Protein AF-A0A3M0XYC6-F1 (afdb_monomer)

Radius of gyration: 16.88 Å; Cα contacts (8 Å, |Δi|>4): 85; chains: 1; bounding box: 33×32×49 Å

Foldseek 3Di:
DDDPVVVVVVLDFAAVVLVVVVVVLVVQLVVLVVQCVVCPPHPSNVVSVVSNVVSLVCLVVLLVCLLVPSSHPDVVVSVVSNCVNCVSVVNRSVVVSVVVVVCVVPPPD

Secondary structure (DSSP, 8-state):
---HHHHHHHT---HHHHHHHHHHHHHHHHHHHHHHHHHTTSTTHHHHHHHHHHHHHTTHHHHHHHHTT-S-SSHHHHHHHHHHHHHHTT--HHHHHHHHHHHHHHS--

Sequence (109 aa):
MIEPGALKSLARRSNRHGLVQLAGHVATLSATGALIFFSIGSAWLVPALFAHGIVLVFLFAPLHETIHRTAFRSRWLNEVVAALCGFLLLLPPGWFRAFHFAHHRFTQD

Structure (mmCIF, N/CA/C/O backbone):
data_AF-A0A3M0XYC6-F1
#
_entry.id   AF-A0A3M0XYC6-F1
#
loop_
_atom_site.group_PDB
_atom_site.id
_atom_site.type_symbol
_atom_site.label_atom_id
_atom_site.label_alt_id
_atom_site.label_comp_id
_atom_site.label_asym_id
_atom_site.label_entity_id
_atom_site.label_seq_id
_atom_site.pdbx_PDB_ins_code
_atom_site.Cartn_x
_atom_site.Cartn_y
_atom_site.Cartn_z
_atom_site.occupancy
_atom_site.B_iso_or_equiv
_atom_site.auth_seq_id
_atom_site.auth_comp_id
_atom_site.auth_asym_id
_atom_site.auth_atom_id
_atom_site.pdbx_PDB_model_num
ATOM 1 N N . MET A 1 1 ? 8.696 18.042 23.514 1.00 71.75 1 MET A N 1
ATOM 2 C CA . MET A 1 1 ? 7.705 16.962 23.720 1.00 71.75 1 MET A CA 1
ATOM 3 C C . MET A 1 1 ? 6.387 17.445 23.125 1.00 71.75 1 MET A C 1
ATOM 5 O O . MET A 1 1 ? 6.014 18.571 23.423 1.00 71.75 1 MET A O 1
ATOM 9 N N . ILE A 1 2 ? 5.761 16.695 22.211 1.00 79.06 2 ILE A N 1
ATOM 10 C CA . ILE A 1 2 ? 4.496 17.117 21.575 1.00 79.06 2 ILE A CA 1
ATOM 11 C C . ILE A 1 2 ? 3.374 17.029 22.617 1.00 79.06 2 ILE A C 1
ATOM 13 O O . ILE A 1 2 ? 3.294 16.043 23.347 1.00 79.06 2 ILE A O 1
ATOM 17 N N . GLU A 1 3 ? 2.524 18.052 22.696 1.00 90.19 3 GLU A N 1
ATOM 18 C CA . GLU A 1 3 ? 1.395 18.088 23.629 1.00 90.19 3 GLU A CA 1
ATOM 19 C C . GLU A 1 3 ? 0.419 16.919 23.348 1.00 90.19 3 GLU A C 1
ATOM 21 O O . GLU A 1 3 ? 0.084 16.677 22.180 1.00 90.19 3 GLU A O 1
ATOM 26 N N . PRO A 1 4 ? -0.076 16.184 24.366 1.00 85.69 4 PRO A N 1
ATOM 27 C CA . PRO A 1 4 ? -0.961 15.035 24.149 1.00 85.69 4 PRO A CA 1
ATOM 28 C C . PRO A 1 4 ? -2.215 15.350 23.316 1.00 85.69 4 PRO A C 1
ATOM 30 O O . PRO A 1 4 ? -2.663 14.510 22.530 1.00 85.69 4 PRO A O 1
ATOM 33 N N . GLY A 1 5 ? -2.762 16.567 23.439 1.00 86.75 5 GLY A N 1
ATOM 34 C CA . GLY A 1 5 ? -3.891 17.033 22.631 1.00 86.75 5 GLY A CA 1
ATOM 35 C C . GLY A 1 5 ? -3.569 17.107 21.134 1.00 86.75 5 GLY A C 1
ATOM 36 O O . GLY A 1 5 ? -4.360 16.649 20.303 1.00 86.75 5 GLY A O 1
ATOM 37 N N . ALA A 1 6 ? -2.374 17.593 20.786 1.00 86.94 6 ALA A N 1
ATOM 38 C CA . ALA A 1 6 ? -1.902 17.671 19.407 1.00 86.94 6 ALA A CA 1
ATOM 39 C C . ALA A 1 6 ? -1.684 16.275 18.796 1.00 86.94 6 ALA A C 1
ATOM 41 O O . ALA A 1 6 ? -2.140 16.018 17.680 1.00 86.94 6 ALA A O 1
ATOM 42 N N . LEU A 1 7 ? -1.087 15.339 19.547 1.00 85.75 7 LEU A N 1
ATOM 43 C CA . LEU A 1 7 ? -0.924 13.944 19.106 1.00 85.75 7 LEU A CA 1
ATOM 44 C C . LEU A 1 7 ? -2.272 13.279 18.805 1.00 85.75 7 LEU A C 1
ATOM 46 O O . LEU A 1 7 ? -2.439 12.633 17.771 1.00 85.75 7 LEU A O 1
ATOM 50 N N . LYS A 1 8 ? -3.266 13.482 19.674 1.00 85.56 8 LYS A N 1
ATOM 51 C CA . LYS A 1 8 ? -4.609 12.917 19.499 1.00 85.56 8 LYS A CA 1
ATOM 52 C C . LYS A 1 8 ? -5.324 13.466 18.261 1.00 85.56 8 LYS A C 1
ATOM 54 O O . LYS A 1 8 ? -6.073 12.732 17.616 1.00 85.56 8 LYS A O 1
ATOM 59 N N . SER A 1 9 ? -5.093 14.736 17.924 1.00 87.25 9 SER A N 1
ATOM 60 C CA . SER A 1 9 ? -5.620 15.354 16.702 1.00 87.25 9 SER A CA 1
ATOM 61 C C . SER A 1 9 ? -5.008 14.727 15.444 1.00 87.25 9 SER A C 1
ATOM 63 O O . SER A 1 9 ? -5.739 14.329 14.535 1.00 87.25 9 SER A O 1
ATOM 65 N N . LEU A 1 10 ? -3.680 14.554 15.428 1.00 85.44 10 LEU A N 1
ATOM 66 C CA . LEU A 1 10 ? -2.947 13.948 14.311 1.00 85.44 10 LEU A CA 1
ATOM 67 C C . LEU A 1 10 ? -3.284 12.461 14.117 1.00 85.44 10 LEU A C 1
ATOM 69 O O . LEU A 1 10 ? -3.372 11.996 12.985 1.00 85.44 10 LEU A O 1
ATOM 73 N N . ALA A 1 11 ? -3.560 11.731 15.200 1.00 87.31 11 ALA A N 1
ATOM 74 C CA . ALA A 1 11 ? -3.949 10.319 15.161 1.00 87.31 11 ALA A CA 1
ATOM 75 C C . ALA A 1 11 ? -5.425 10.083 14.763 1.00 87.31 11 ALA A C 1
ATOM 77 O O . ALA A 1 11 ? -5.928 8.953 14.805 1.00 87.31 11 ALA A O 1
ATOM 78 N N . ARG A 1 12 ? -6.182 11.132 14.404 1.00 92.00 12 ARG A N 1
ATOM 79 C CA . ARG A 1 12 ? -7.604 10.992 14.071 1.00 92.00 12 ARG A CA 1
ATOM 80 C C . ARG A 1 12 ? -7.799 10.294 12.722 1.00 92.00 12 ARG A C 1
ATOM 82 O O . ARG A 1 12 ? -7.570 10.853 11.654 1.00 92.00 12 ARG A O 1
ATOM 89 N N . ARG A 1 13 ? -8.391 9.103 12.782 1.00 94.81 13 ARG A N 1
ATOM 90 C CA . ARG A 1 13 ? -8.747 8.272 11.619 1.00 94.81 13 ARG A CA 1
ATOM 91 C C . ARG A 1 13 ? -9.696 8.981 10.638 1.00 94.81 13 ARG A C 1
ATOM 93 O O . ARG A 1 13 ? -10.749 9.513 11.029 1.00 94.81 13 ARG A O 1
ATOM 100 N N . SER A 1 14 ? -9.370 8.915 9.346 1.00 96.31 14 SER A N 1
ATOM 101 C CA . SER A 1 14 ? -10.103 9.575 8.257 1.00 96.31 14 SER A CA 1
ATOM 102 C C . SER A 1 14 ? -10.148 8.702 7.004 1.00 96.31 14 SER A C 1
ATOM 104 O O . SER A 1 14 ? -9.116 8.430 6.399 1.00 96.31 14 SER A O 1
ATOM 106 N N . ASN A 1 15 ? -11.354 8.320 6.562 1.00 97.81 15 ASN A N 1
ATOM 107 C CA . ASN A 1 15 ? -11.515 7.563 5.313 1.00 97.81 15 ASN A CA 1
ATOM 108 C C . ASN A 1 15 ? -10.984 8.341 4.110 1.00 97.81 15 ASN A C 1
ATOM 110 O O . ASN A 1 15 ? -10.338 7.761 3.250 1.00 97.81 15 ASN A O 1
ATOM 114 N N . ARG A 1 16 ? -11.235 9.654 4.060 1.00 97.50 16 ARG A N 1
ATOM 115 C CA . ARG A 1 16 ? -10.807 10.500 2.943 1.00 97.50 16 ARG A CA 1
ATOM 116 C C . ARG A 1 16 ? -9.288 10.517 2.815 1.00 97.50 16 ARG A C 1
ATOM 118 O O . ARG A 1 16 ? -8.780 10.319 1.722 1.00 97.50 16 ARG A O 1
ATOM 125 N N . HIS A 1 17 ? -8.572 10.743 3.917 1.00 96.19 17 HIS A N 1
ATOM 126 C CA . HIS A 1 17 ? -7.107 10.779 3.877 1.00 96.19 17 HIS A CA 1
ATOM 127 C C . HIS A 1 17 ? -6.525 9.402 3.551 1.00 96.19 17 HIS A C 1
ATOM 129 O O . HIS A 1 17 ? -5.660 9.320 2.685 1.00 96.19 17 HIS A O 1
ATOM 135 N N . GLY A 1 18 ? -7.059 8.333 4.155 1.00 96.94 18 GLY A N 1
ATOM 136 C CA . GLY A 1 18 ? -6.648 6.966 3.830 1.00 96.94 18 GLY A CA 1
ATOM 137 C C . GLY A 1 18 ? -6.872 6.617 2.355 1.00 96.94 18 GLY A C 1
ATOM 138 O O . GLY A 1 18 ? -5.982 6.069 1.715 1.00 96.94 18 GLY A O 1
ATOM 139 N N . LEU A 1 19 ? -8.022 6.988 1.778 1.00 98.31 19 LEU A N 1
ATOM 140 C CA . LEU A 1 19 ? -8.332 6.724 0.367 1.00 98.31 19 LEU A CA 1
ATOM 141 C C . LEU A 1 19 ? -7.450 7.533 -0.585 1.00 98.31 19 LEU A C 1
ATOM 143 O O . LEU A 1 19 ? -7.025 6.993 -1.598 1.00 98.31 19 LEU A O 1
ATOM 147 N N . VAL A 1 20 ? -7.144 8.795 -0.267 1.00 98.31 20 VAL A N 1
ATOM 148 C CA . VAL A 1 20 ? -6.225 9.615 -1.076 1.00 98.31 20 VAL A CA 1
ATOM 149 C C . VAL A 1 20 ? -4.821 9.005 -1.090 1.00 98.31 20 VAL A C 1
ATOM 151 O O . VAL A 1 20 ? -4.231 8.874 -2.159 1.00 98.31 20 VAL A O 1
ATOM 154 N N . GLN A 1 21 ? -4.303 8.588 0.069 1.00 97.31 21 GLN A N 1
ATOM 155 C CA . GLN A 1 21 ? -2.988 7.942 0.155 1.00 97.31 21 GLN A CA 1
ATOM 156 C C . GLN A 1 21 ? -2.969 6.601 -0.586 1.00 97.31 21 GLN A C 1
ATOM 158 O O . GLN A 1 21 ? -2.063 6.352 -1.379 1.00 97.31 21 GLN A O 1
ATOM 163 N N . LEU A 1 22 ? -3.997 5.768 -0.388 1.00 98.31 22 LEU A N 1
ATOM 164 C CA . LEU A 1 22 ? -4.123 4.487 -1.080 1.00 98.31 22 LEU A CA 1
ATOM 165 C C . LEU A 1 22 ? -4.206 4.677 -2.600 1.00 98.31 22 LEU A C 1
ATOM 167 O O . LEU A 1 22 ? -3.504 3.992 -3.335 1.00 98.31 22 LEU A O 1
ATOM 171 N N . ALA A 1 23 ? -5.014 5.629 -3.073 1.00 98.56 23 ALA A N 1
ATOM 172 C CA . ALA A 1 23 ? -5.142 5.932 -4.495 1.00 98.56 23 ALA A CA 1
ATOM 173 C C . ALA A 1 23 ? -3.815 6.413 -5.098 1.00 98.56 23 ALA A C 1
ATOM 175 O O . ALA A 1 23 ? -3.434 5.943 -6.166 1.00 98.56 23 ALA A O 1
ATOM 176 N N . GLY A 1 24 ? -3.079 7.288 -4.405 1.00 98.56 24 GLY A N 1
ATOM 177 C CA . GLY A 1 24 ? -1.752 7.730 -4.846 1.00 98.56 24 GLY A CA 1
ATOM 178 C C . GLY A 1 24 ? -0.749 6.577 -4.938 1.00 98.56 24 GLY A C 1
ATOM 179 O O . GLY A 1 24 ? 0.018 6.485 -5.900 1.00 98.56 24 GLY A O 1
ATOM 180 N N . HIS A 1 25 ? -0.800 5.647 -3.985 1.00 98.31 25 HIS A N 1
ATOM 181 C CA . HIS A 1 25 ? 0.058 4.469 -3.994 1.00 98.31 25 HIS A CA 1
ATOM 182 C C . HIS A 1 25 ? -0.303 3.502 -5.135 1.00 98.31 25 HIS A C 1
ATOM 184 O O . HIS A 1 25 ? 0.574 3.097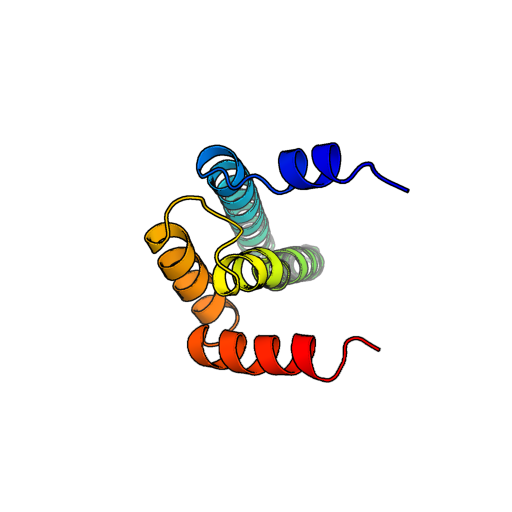 -5.892 1.00 98.31 25 HIS A O 1
ATOM 190 N N . VAL A 1 26 ? -1.595 3.215 -5.341 1.00 98.50 26 VAL A N 1
ATOM 191 C CA . VAL A 1 26 ? -2.087 2.387 -6.460 1.00 98.50 26 VAL A CA 1
ATOM 192 C C . VAL A 1 26 ? -1.762 3.018 -7.816 1.00 98.50 26 VAL A C 1
ATOM 194 O O . VAL A 1 26 ? -1.361 2.309 -8.740 1.00 98.50 26 VAL A O 1
ATOM 197 N N . ALA A 1 27 ? -1.876 4.343 -7.942 1.00 98.69 27 ALA A N 1
ATOM 198 C CA . ALA A 1 27 ? -1.495 5.064 -9.153 1.00 98.69 27 ALA A CA 1
ATOM 199 C C . ALA A 1 27 ? 0.006 4.918 -9.440 1.00 98.69 27 ALA A C 1
ATOM 201 O O . ALA A 1 27 ? 0.388 4.590 -10.560 1.00 98.69 27 ALA A O 1
ATOM 202 N N . THR A 1 28 ? 0.854 5.075 -8.419 1.00 98.50 28 THR A N 1
ATOM 203 C CA . THR A 1 28 ? 2.311 4.887 -8.544 1.00 98.50 28 THR A CA 1
ATOM 204 C C . THR A 1 28 ? 2.669 3.441 -8.903 1.00 98.50 28 THR A C 1
ATOM 206 O O . THR A 1 28 ? 3.524 3.201 -9.758 1.00 98.50 28 THR A O 1
ATOM 209 N N . LEU A 1 29 ? 1.986 2.465 -8.299 1.00 98.44 29 LEU A N 1
ATOM 210 C CA . LEU A 1 29 ? 2.177 1.044 -8.591 1.00 98.44 29 LEU A CA 1
ATOM 211 C C . LEU A 1 29 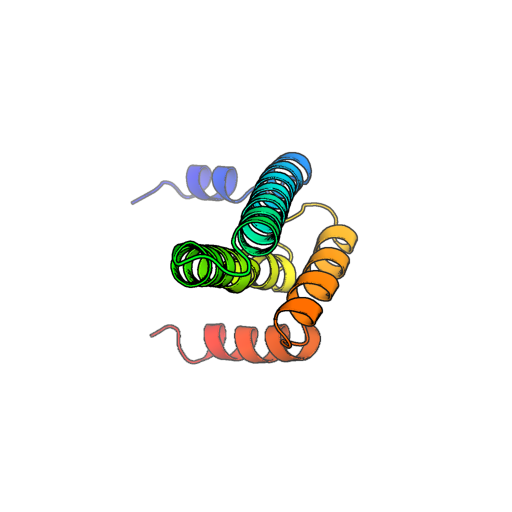? 1.800 0.726 -10.045 1.00 98.44 29 LEU A C 1
ATOM 213 O O . LEU A 1 29 ? 2.557 0.068 -10.754 1.00 98.44 29 LEU A O 1
ATOM 217 N N . SER A 1 30 ? 0.673 1.265 -10.514 1.00 98.62 30 SER A N 1
ATOM 218 C CA . SER A 1 30 ? 0.211 1.111 -11.898 1.00 98.62 30 SER A CA 1
ATOM 219 C C . SER A 1 30 ? 1.164 1.781 -12.891 1.00 98.62 30 SER A C 1
ATOM 221 O O . SER A 1 30 ? 1.508 1.189 -13.910 1.00 98.62 30 SER A O 1
ATOM 223 N N . ALA A 1 31 ? 1.642 2.990 -12.582 1.00 98.75 31 ALA A N 1
ATOM 224 C CA . ALA A 1 31 ? 2.566 3.735 -13.434 1.00 98.75 31 ALA A CA 1
ATOM 225 C C . ALA A 1 31 ? 3.923 3.028 -13.576 1.00 98.75 31 ALA A C 1
ATOM 227 O O . ALA A 1 31 ? 4.447 2.902 -14.680 1.00 98.75 31 ALA A O 1
ATOM 228 N N . THR A 1 32 ? 4.476 2.512 -12.476 1.00 98.6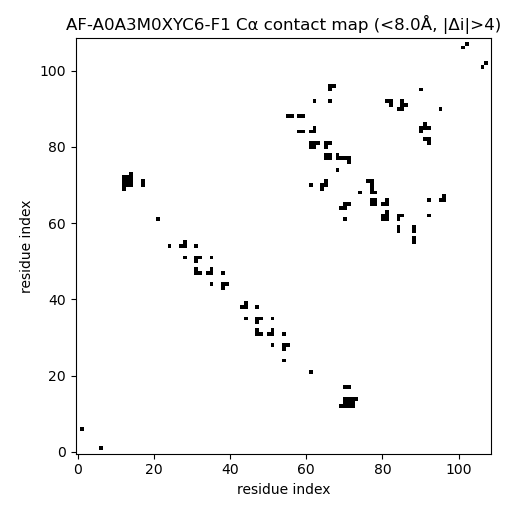2 32 THR A N 1
ATOM 229 C CA . THR A 1 32 ? 5.730 1.739 -12.513 1.00 98.62 32 THR A CA 1
ATOM 230 C C . THR A 1 32 ? 5.550 0.370 -13.176 1.00 98.62 32 THR A C 1
ATOM 232 O O . THR A 1 32 ? 6.441 -0.073 -13.895 1.00 98.62 32 THR A O 1
ATOM 235 N N . GLY A 1 33 ? 4.380 -0.264 -13.036 1.00 98.44 33 GLY A N 1
ATOM 236 C CA . GLY A 1 33 ? 4.027 -1.472 -13.789 1.00 98.44 33 GLY A CA 1
ATOM 237 C C . GLY A 1 33 ? 3.948 -1.224 -15.300 1.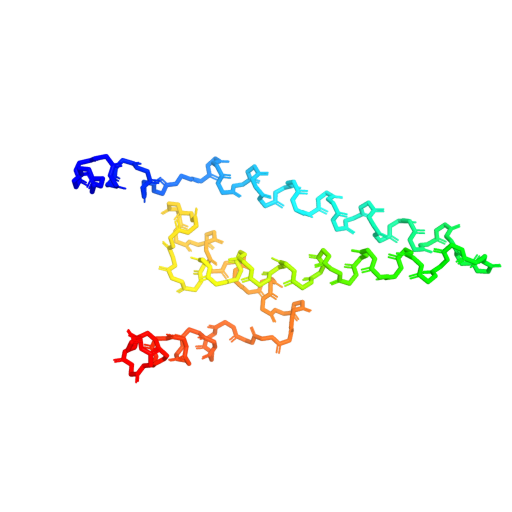00 98.44 33 GLY A C 1
ATOM 238 O O . GLY A 1 33 ? 4.492 -1.992 -16.091 1.00 98.44 33 GLY A O 1
ATOM 239 N N . ALA A 1 34 ? 3.348 -0.104 -15.713 1.00 98.62 34 ALA A N 1
ATOM 240 C CA . ALA A 1 34 ? 3.340 0.317 -17.112 1.00 98.62 34 ALA A CA 1
ATOM 241 C C . ALA A 1 34 ? 4.760 0.609 -17.626 1.00 98.62 34 ALA A C 1
ATOM 243 O O . ALA A 1 34 ? 5.099 0.224 -18.743 1.00 98.62 34 ALA A O 1
ATOM 244 N N . LEU A 1 35 ? 5.618 1.224 -16.802 1.00 98.44 35 LEU A N 1
ATOM 245 C CA . LEU A 1 35 ? 7.018 1.463 -17.155 1.00 98.44 35 LEU A CA 1
ATOM 246 C C . LEU A 1 35 ? 7.764 0.153 -17.446 1.00 98.44 35 LEU A C 1
ATOM 248 O O . LEU A 1 35 ? 8.514 0.098 -18.417 1.00 98.44 35 LEU A O 1
ATOM 252 N N . ILE A 1 36 ? 7.531 -0.906 -16.661 1.00 98.75 36 ILE A N 1
ATOM 253 C CA . ILE A 1 36 ? 8.084 -2.239 -16.950 1.00 98.75 36 ILE A CA 1
ATOM 254 C C . ILE A 1 36 ? 7.626 -2.711 -18.328 1.00 98.75 36 ILE A C 1
ATOM 256 O O . ILE A 1 36 ? 8.465 -3.084 -19.144 1.00 98.75 36 ILE A O 1
ATOM 260 N N . PHE A 1 37 ? 6.316 -2.662 -18.594 1.00 98.50 37 PHE A N 1
ATOM 261 C CA . PHE A 1 37 ? 5.737 -3.125 -19.855 1.00 98.50 37 PHE A CA 1
ATOM 262 C C . PHE A 1 37 ? 6.370 -2.436 -21.072 1.00 98.50 37 PHE A C 1
ATOM 264 O O . PHE A 1 37 ? 6.776 -3.107 -22.018 1.00 98.50 37 PHE A O 1
ATOM 271 N N . PHE A 1 38 ? 6.540 -1.112 -21.021 1.00 98.50 38 PHE A N 1
ATOM 272 C CA . PHE A 1 38 ? 7.169 -0.349 -22.106 1.00 98.50 38 PHE A CA 1
ATOM 273 C C . PHE A 1 38 ? 8.694 -0.493 -22.180 1.00 98.50 38 PHE A C 1
ATOM 275 O O . PHE A 1 38 ? 9.290 -0.098 -23.178 1.00 98.50 38 PHE A O 1
ATOM 282 N N . SER A 1 39 ? 9.333 -1.055 -21.153 1.00 98.38 39 SER A N 1
ATOM 283 C CA . SER A 1 39 ? 10.789 -1.218 -21.107 1.00 98.38 39 SER A CA 1
ATOM 284 C C . SER A 1 39 ? 11.266 -2.600 -21.565 1.00 98.38 39 SER A C 1
ATOM 286 O O . SER A 1 39 ? 12.479 -2.819 -21.642 1.00 98.38 39 SER A O 1
ATOM 288 N N . ILE A 1 40 ? 10.359 -3.534 -21.876 1.00 98.19 40 ILE A N 1
ATOM 289 C CA . ILE A 1 40 ? 10.697 -4.893 -22.331 1.00 98.19 40 ILE A CA 1
ATOM 290 C C . ILE A 1 40 ? 11.605 -4.829 -23.570 1.00 98.19 40 ILE A C 1
ATOM 292 O O . ILE A 1 40 ? 11.317 -4.128 -24.534 1.00 98.19 40 ILE A O 1
ATOM 296 N N . GLY A 1 41 ? 12.718 -5.569 -23.540 1.00 97.75 41 GLY A N 1
ATOM 297 C CA . GLY A 1 41 ? 13.708 -5.586 -24.625 1.00 97.75 41 GLY A CA 1
ATOM 298 C C . GLY A 1 41 ? 14.688 -4.406 -24.622 1.00 97.75 41 GLY A C 1
ATOM 299 O O . GLY A 1 41 ? 15.520 -4.311 -25.520 1.00 97.75 41 GLY A O 1
ATOM 300 N N . SER A 1 42 ? 14.631 -3.528 -23.617 1.00 97.94 42 SER A N 1
ATOM 301 C CA . SER A 1 42 ? 15.545 -2.391 -23.466 1.00 97.94 42 SER A CA 1
ATOM 302 C C . SER A 1 42 ? 16.335 -2.453 -22.155 1.00 97.94 42 SER A C 1
ATOM 304 O O . SER A 1 42 ? 15.928 -3.102 -21.189 1.00 97.94 42 SER A O 1
ATOM 306 N N . ALA A 1 43 ? 17.442 -1.706 -22.082 1.00 97.56 43 ALA A N 1
ATOM 307 C CA . ALA A 1 43 ? 18.219 -1.552 -20.848 1.00 97.56 43 ALA A CA 1
ATOM 308 C C . ALA A 1 43 ? 17.419 -0.890 -19.703 1.00 97.56 43 ALA A C 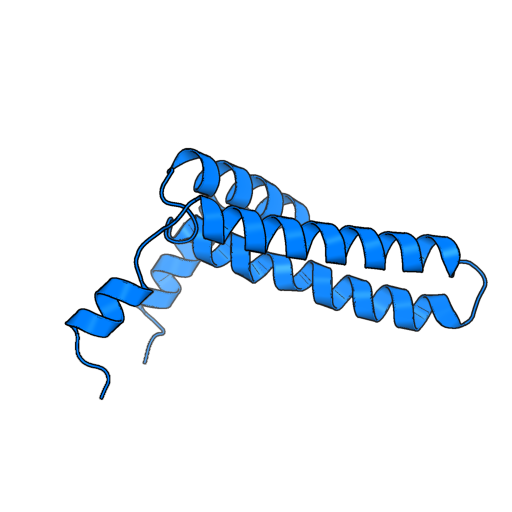1
ATOM 310 O O . ALA A 1 43 ? 17.777 -1.045 -18.536 1.00 97.56 43 ALA A O 1
ATOM 311 N N . TRP A 1 44 ? 16.311 -0.201 -20.014 1.00 97.88 44 TRP A N 1
ATOM 312 C CA . TRP A 1 44 ? 15.428 0.423 -19.023 1.00 97.88 44 TRP A CA 1
ATOM 313 C C . TRP A 1 44 ? 14.607 -0.580 -18.208 1.00 97.88 44 TRP A C 1
ATOM 315 O O . TRP A 1 44 ? 14.077 -0.211 -17.159 1.00 97.88 44 TRP A O 1
ATOM 325 N N . LEU A 1 45 ? 14.543 -1.852 -18.624 1.00 98.56 45 LEU A N 1
ATOM 326 C CA . LEU A 1 45 ? 13.780 -2.879 -17.913 1.00 98.56 45 LEU A CA 1
ATOM 327 C C . LEU A 1 45 ? 14.266 -3.060 -16.471 1.00 98.56 45 LEU A C 1
ATOM 329 O O . LEU A 1 45 ? 13.451 -3.154 -15.557 1.00 98.56 45 LEU A O 1
ATOM 333 N N . VAL A 1 46 ? 15.584 -3.073 -16.254 1.00 98.31 46 VAL A N 1
ATOM 334 C CA . VAL A 1 46 ? 16.165 -3.294 -14.921 1.00 98.31 46 VAL A CA 1
ATOM 335 C C . VAL A 1 46 ? 15.845 -2.131 -13.965 1.0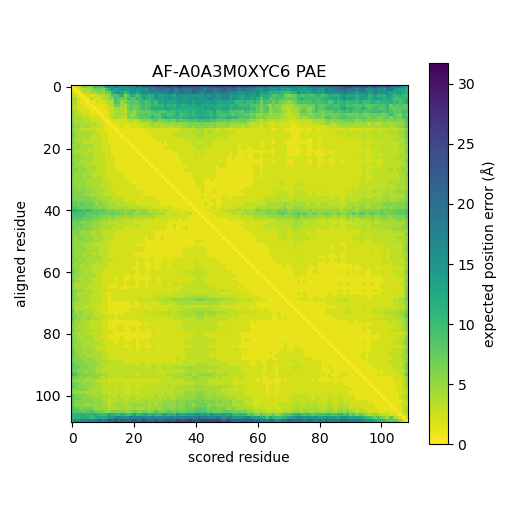0 98.31 46 VAL A C 1
ATOM 337 O O . VAL A 1 46 ? 15.289 -2.399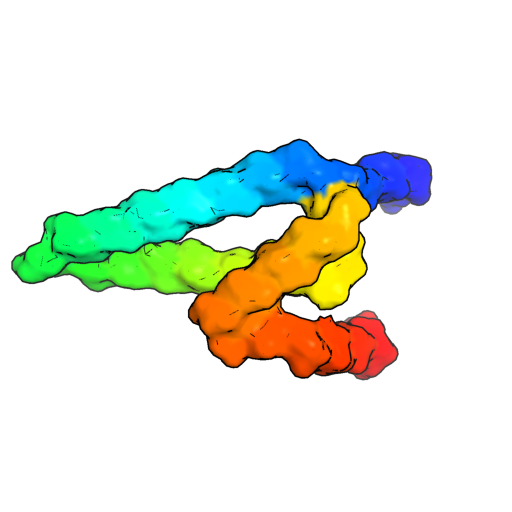 -12.897 1.00 98.31 46 VAL A O 1
ATOM 340 N N . PRO A 1 47 ? 16.086 -0.851 -14.319 1.00 98.25 47 PRO A N 1
ATOM 341 C CA . PRO A 1 47 ? 15.627 0.279 -13.508 1.00 98.25 47 PRO A CA 1
ATOM 342 C C . PRO A 1 47 ? 14.113 0.294 -13.258 1.00 98.25 47 PRO A C 1
ATOM 344 O O . PRO A 1 47 ? 13.686 0.594 -12.144 1.00 98.25 47 PRO A O 1
ATOM 347 N N . ALA A 1 48 ? 13.296 -0.054 -14.261 1.00 98.50 48 ALA A N 1
ATOM 348 C CA . ALA A 1 48 ? 11.840 -0.096 -14.124 1.00 98.50 48 ALA A CA 1
ATOM 349 C C . ALA A 1 48 ? 11.385 -1.160 -13.112 1.00 98.50 48 ALA A C 1
ATOM 351 O O . ALA A 1 48 ? 10.564 -0.872 -12.240 1.00 98.50 48 ALA A O 1
ATOM 352 N N . LEU A 1 49 ? 11.961 -2.366 -13.183 1.00 98.62 49 LEU A N 1
ATOM 353 C CA . LEU A 1 49 ? 11.723 -3.441 -12.218 1.00 98.62 49 LEU A CA 1
ATOM 354 C C . LEU A 1 49 ? 12.151 -3.035 -10.806 1.00 98.62 49 LEU A C 1
ATOM 356 O O . LEU A 1 49 ? 11.410 -3.275 -9.855 1.00 98.62 49 LEU A O 1
ATOM 360 N N . PHE A 1 50 ? 13.310 -2.387 -10.664 1.00 98.62 50 PHE A N 1
ATOM 361 C CA . PHE A 1 50 ? 13.795 -1.908 -9.370 1.00 98.62 50 PHE A CA 1
ATOM 362 C C . PHE A 1 50 ? 12.845 -0.871 -8.754 1.00 98.62 50 PHE A C 1
ATOM 364 O O . PHE A 1 50 ? 12.432 -1.014 -7.602 1.00 98.62 50 PHE A O 1
ATOM 371 N N . ALA A 1 51 ? 12.432 0.132 -9.536 1.00 98.56 51 ALA A N 1
ATOM 372 C CA . ALA A 1 51 ? 11.476 1.142 -9.091 1.00 98.56 51 ALA A CA 1
ATOM 373 C C . ALA A 1 51 ? 10.125 0.520 -8.704 1.00 98.56 51 ALA A C 1
ATOM 375 O O . ALA A 1 51 ? 9.574 0.841 -7.651 1.00 98.56 51 ALA A O 1
ATOM 376 N N . HIS A 1 52 ? 9.606 -0.402 -9.517 1.00 98.69 52 HIS A N 1
ATOM 377 C CA . HIS A 1 52 ? 8.353 -1.090 -9.221 1.00 98.69 52 HIS A CA 1
ATOM 378 C C . HIS A 1 52 ? 8.450 -1.960 -7.964 1.00 98.69 52 HIS A C 1
ATOM 380 O O . HIS A 1 52 ? 7.539 -1.937 -7.142 1.00 98.69 52 HIS A O 1
ATOM 386 N N . GLY A 1 53 ? 9.561 -2.679 -7.775 1.00 98.50 53 GLY A N 1
ATOM 387 C CA . GLY A 1 53 ? 9.806 -3.499 -6.589 1.00 98.50 53 GLY A CA 1
ATOM 388 C C . GLY A 1 53 ? 9.801 -2.680 -5.297 1.00 98.50 53 GLY A C 1
ATOM 389 O O . GLY A 1 53 ? 9.194 -3.103 -4.314 1.00 98.50 53 GLY A O 1
ATOM 390 N N . ILE A 1 54 ? 10.391 -1.476 -5.317 1.00 98.44 54 ILE A N 1
ATOM 391 C CA . ILE A 1 54 ? 10.301 -0.528 -4.197 1.00 98.44 54 ILE A CA 1
ATOM 392 C C . ILE A 1 54 ? 8.833 -0.202 -3.916 1.00 98.44 54 ILE A C 1
ATOM 394 O O . ILE A 1 54 ? 8.362 -0.417 -2.802 1.00 98.44 54 ILE A O 1
ATOM 398 N N . VAL A 1 55 ? 8.090 0.274 -4.919 1.00 98.56 55 VAL A N 1
ATOM 399 C CA . VAL A 1 55 ? 6.683 0.666 -4.738 1.00 98.56 55 VAL A CA 1
ATOM 400 C C . VAL A 1 55 ? 5.844 -0.506 -4.224 1.00 98.56 55 VAL A C 1
ATOM 402 O O . VAL A 1 55 ? 5.056 -0.322 -3.302 1.00 98.56 55 VAL A O 1
ATOM 405 N N . LEU A 1 56 ? 6.061 -1.712 -4.753 1.00 98.44 56 LEU A N 1
ATOM 406 C CA . LEU A 1 56 ? 5.370 -2.930 -4.342 1.00 98.44 56 LEU A CA 1
ATOM 407 C C . LEU A 1 56 ? 5.622 -3.265 -2.865 1.00 98.44 56 LEU A C 1
ATOM 409 O O . LEU A 1 56 ? 4.669 -3.517 -2.134 1.00 98.44 56 LEU A O 1
ATOM 413 N N . VAL A 1 57 ? 6.875 -3.222 -2.396 1.00 98.06 57 VAL A N 1
ATOM 414 C CA . VAL A 1 57 ? 7.212 -3.479 -0.981 1.00 98.06 57 VAL A CA 1
ATOM 415 C C . VAL A 1 57 ? 6.546 -2.466 -0.048 1.00 98.06 57 VAL A C 1
ATOM 417 O O . VAL A 1 57 ? 6.118 -2.824 1.051 1.00 98.06 57 VAL A O 1
ATOM 420 N N . PHE A 1 58 ? 6.377 -1.216 -0.483 1.00 98.31 58 PHE A N 1
ATOM 421 C CA . PHE A 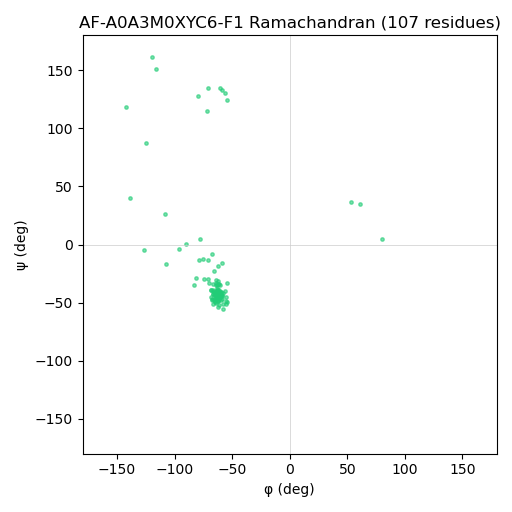1 58 ? 5.700 -0.191 0.312 1.00 98.31 58 PHE A CA 1
ATOM 422 C C . PHE A 1 58 ? 4.196 -0.443 0.522 1.00 98.31 58 PHE A C 1
ATOM 424 O O . PHE A 1 58 ? 3.621 0.195 1.406 1.00 98.31 58 PHE A O 1
ATOM 431 N N . LEU A 1 59 ? 3.574 -1.432 -0.143 1.00 98.44 59 LEU A N 1
ATOM 432 C CA . LEU A 1 59 ? 2.253 -1.954 0.251 1.00 98.44 59 LEU A CA 1
ATOM 433 C C . LEU A 1 59 ? 2.241 -2.505 1.687 1.00 98.44 59 LEU A C 1
ATOM 435 O O . LEU A 1 59 ? 1.173 -2.672 2.281 1.00 98.44 59 LEU A O 1
ATOM 439 N N . PHE A 1 60 ? 3.411 -2.760 2.278 1.00 98.44 60 PHE A N 1
ATOM 440 C CA . PHE A 1 60 ? 3.517 -3.133 3.681 1.00 98.44 60 PHE A CA 1
ATOM 441 C C . PHE A 1 60 ? 2.969 -2.038 4.603 1.00 98.44 60 PHE A C 1
ATOM 443 O O . PHE A 1 60 ? 2.336 -2.357 5.603 1.00 98.44 60 PHE A O 1
ATOM 450 N N . ALA A 1 61 ? 3.132 -0.756 4.257 1.00 97.69 61 ALA A N 1
ATOM 451 C CA . ALA A 1 61 ? 2.630 0.354 5.065 1.00 97.69 61 ALA A CA 1
ATOM 452 C C . ALA A 1 61 ? 1.090 0.349 5.206 1.00 97.69 61 ALA A C 1
ATOM 454 O O . ALA A 1 61 ? 0.605 0.324 6.342 1.00 97.69 61 ALA A O 1
ATOM 455 N N . PRO A 1 62 ? 0.285 0.312 4.119 1.00 98.00 62 PRO A N 1
ATOM 456 C CA . PRO A 1 62 ? -1.159 0.176 4.257 1.00 98.00 62 PRO A CA 1
ATOM 457 C C . PRO A 1 62 ? -1.561 -1.158 4.895 1.00 98.00 62 PRO A C 1
ATOM 459 O O . PRO A 1 62 ? -2.522 -1.168 5.661 1.00 98.00 62 PRO A O 1
ATOM 462 N N . LEU A 1 63 ? -0.843 -2.266 4.670 1.00 98.62 63 LEU A N 1
ATOM 463 C CA . LEU A 1 63 ? -1.118 -3.526 5.374 1.00 98.62 63 LEU A CA 1
ATOM 464 C C . LEU A 1 63 ? -0.937 -3.385 6.895 1.00 98.62 63 LEU A C 1
ATOM 466 O O . LEU A 1 63 ? -1.854 -3.699 7.651 1.00 98.62 63 LEU A O 1
ATOM 470 N N . HIS A 1 64 ? 0.211 -2.875 7.338 1.00 98.00 64 HIS A N 1
ATOM 471 C CA . HIS A 1 64 ? 0.549 -2.630 8.740 1.00 98.00 64 HIS A CA 1
ATOM 472 C C . HIS A 1 64 ? -0.497 -1.750 9.430 1.00 98.00 64 HIS A C 1
ATOM 474 O O . HIS A 1 64 ? -1.051 -2.102 10.468 1.00 98.00 64 HIS A O 1
ATOM 480 N N . GLU A 1 65 ? -0.851 -0.628 8.814 1.00 97.56 65 GLU A N 1
ATOM 481 C CA . GLU A 1 65 ? -1.791 0.310 9.421 1.00 97.56 65 GLU A CA 1
ATOM 482 C C . GLU A 1 65 ? -3.237 -0.231 9.446 1.00 97.56 65 GLU A C 1
ATOM 484 O O . GLU A 1 65 ? -4.036 0.064 10.342 1.00 97.56 65 GLU A O 1
ATOM 489 N N . THR A 1 66 ? -3.603 -1.072 8.476 1.00 98.50 66 THR A N 1
ATOM 490 C CA . THR A 1 66 ? -4.944 -1.669 8.411 1.00 98.50 66 THR A CA 1
ATOM 491 C C . THR A 1 66 ? -5.111 -2.887 9.315 1.00 98.50 66 THR A C 1
ATOM 493 O O . THR A 1 66 ? -6.211 -3.083 9.846 1.00 98.50 66 THR A O 1
ATOM 496 N N . ILE A 1 67 ? -4.053 -3.661 9.601 1.00 98.12 67 ILE A N 1
ATOM 497 C CA . ILE A 1 67 ? -4.129 -4.713 10.631 1.00 98.12 67 ILE A CA 1
ATOM 498 C C . ILE A 1 67 ? -4.368 -4.126 12.028 1.00 98.12 67 ILE A C 1
ATOM 500 O O . ILE A 1 67 ? -5.096 -4.751 12.806 1.00 98.12 67 ILE A O 1
ATOM 504 N N . HIS A 1 68 ? -3.870 -2.909 12.285 1.00 96.81 68 HIS A N 1
ATOM 505 C CA . HIS A 1 68 ? -4.135 -2.101 13.487 1.00 96.81 68 HIS A CA 1
ATOM 506 C C . HIS A 1 68 ? -5.485 -1.380 13.477 1.00 96.81 68 HIS A C 1
ATOM 508 O O . HIS A 1 68 ? -5.964 -0.927 14.516 1.00 96.81 68 HIS A O 1
ATOM 514 N N . ARG A 1 69 ? -6.152 -1.313 12.318 1.00 96.38 69 ARG A N 1
ATOM 515 C CA . ARG A 1 69 ? -7.432 -0.608 12.108 1.00 96.38 69 ARG A CA 1
ATOM 516 C C . ARG A 1 69 ? -7.357 0.898 12.388 1.00 96.38 69 ARG A C 1
ATOM 518 O O . ARG A 1 69 ? -8.328 1.510 12.862 1.00 96.38 69 ARG A O 1
ATOM 525 N N . THR A 1 70 ? -6.214 1.491 12.076 1.00 96.00 70 THR A N 1
ATOM 526 C CA . THR A 1 70 ? -5.919 2.914 12.274 1.00 96.00 70 THR A CA 1
ATOM 527 C C . THR A 1 70 ? -5.879 3.698 10.958 1.00 96.00 70 THR A C 1
ATOM 529 O O . THR A 1 70 ? -6.116 4.904 10.975 1.00 96.00 70 THR A O 1
ATOM 532 N N . ALA A 1 71 ? -5.759 3.027 9.806 1.00 96.94 71 ALA A N 1
ATOM 533 C CA . ALA A 1 71 ? -5.719 3.692 8.498 1.00 96.94 71 ALA A CA 1
ATOM 534 C C . ALA A 1 71 ? -7.055 4.362 8.131 1.00 96.94 71 ALA A C 1
ATOM 536 O O . ALA A 1 71 ? -7.107 5.521 7.713 1.00 96.94 71 ALA A O 1
ATOM 537 N N . PHE A 1 72 ? -8.166 3.638 8.309 1.00 98.31 72 PHE A N 1
ATOM 538 C CA . PHE A 1 72 ? -9.509 4.116 7.967 1.00 98.31 72 PHE A CA 1
ATOM 539 C C . PHE A 1 72 ? -10.397 4.234 9.203 1.00 98.31 72 PHE A C 1
ATOM 541 O O . PHE A 1 72 ? -10.285 3.467 10.161 1.00 98.31 72 PHE A O 1
ATOM 548 N N . ARG A 1 73 ? -11.357 5.165 9.156 1.00 97.81 73 ARG A N 1
ATOM 549 C CA . ARG A 1 73 ? -12.434 5.246 10.152 1.00 97.81 73 ARG A CA 1
ATOM 550 C C . ARG A 1 73 ? -13.380 4.048 10.033 1.00 97.81 73 ARG A C 1
ATOM 552 O O . ARG A 1 73 ? -13.839 3.535 11.050 1.00 97.81 73 ARG A O 1
ATOM 559 N N . SER A 1 74 ? -13.682 3.611 8.811 1.00 98.19 74 SER A N 1
ATOM 560 C CA . SER A 1 74 ? -14.547 2.456 8.565 1.00 98.19 74 SER A CA 1
ATOM 561 C C . SER A 1 74 ? -13.783 1.150 8.749 1.00 98.19 74 SER A C 1
ATOM 563 O O . SER A 1 74 ? -12.747 0.923 8.126 1.00 98.19 74 SER A O 1
ATOM 565 N N . ARG A 1 75 ? -14.323 0.249 9.572 1.00 97.12 75 ARG A N 1
ATOM 566 C CA . ARG A 1 75 ? -13.685 -1.043 9.852 1.00 97.12 75 ARG A CA 1
ATOM 567 C C . ARG A 1 75 ? -13.563 -1.923 8.606 1.00 97.12 75 ARG A C 1
ATOM 569 O O . ARG A 1 75 ? -12.503 -2.492 8.392 1.00 97.12 75 ARG A O 1
ATOM 576 N N . TRP A 1 76 ? -14.601 -1.988 7.774 1.00 98.31 76 TRP A N 1
ATOM 577 C CA . TRP A 1 76 ? -14.593 -2.822 6.568 1.00 98.31 76 TRP A CA 1
ATOM 578 C C . TRP A 1 76 ? -13.530 -2.383 5.549 1.00 98.31 76 TRP A C 1
ATOM 580 O O . TRP A 1 76 ? -12.907 -3.240 4.936 1.00 98.31 76 TRP A O 1
ATOM 590 N N . LEU A 1 77 ? -13.257 -1.073 5.427 1.00 98.44 77 LEU A N 1
ATOM 591 C CA . LEU A 1 77 ? -12.177 -0.569 4.569 1.00 98.44 77 LEU A CA 1
ATOM 592 C C . LEU A 1 77 ? -10.817 -1.098 5.028 1.00 98.44 77 LEU A C 1
ATOM 594 O O . LEU A 1 77 ? -10.028 -1.532 4.199 1.00 98.44 77 LEU A O 1
ATOM 598 N N . ASN A 1 78 ? -10.565 -1.117 6.342 1.00 98.62 78 ASN A N 1
ATOM 599 C CA . ASN A 1 78 ? -9.333 -1.700 6.870 1.00 98.62 78 ASN A CA 1
ATOM 600 C C . ASN A 1 78 ? -9.237 -3.194 6.529 1.00 98.62 78 ASN A C 1
ATOM 602 O O . ASN A 1 78 ? -8.200 -3.630 6.054 1.00 98.62 78 ASN A O 1
ATOM 606 N N . GLU A 1 79 ? -10.302 -3.978 6.723 1.00 98.56 79 GLU A N 1
ATOM 607 C CA . GLU A 1 79 ? -10.243 -5.423 6.446 1.00 98.56 79 GLU A CA 1
ATOM 608 C C . GLU A 1 79 ? -10.059 -5.725 4.945 1.00 98.56 79 GLU A C 1
ATOM 610 O O . GLU A 1 79 ? -9.259 -6.591 4.599 1.00 98.56 79 GLU A O 1
ATOM 615 N N . VAL A 1 80 ? -10.730 -4.990 4.047 1.00 98.62 80 VAL A N 1
ATOM 616 C CA . VAL A 1 80 ? -10.576 -5.164 2.589 1.00 98.62 80 VAL A CA 1
ATOM 617 C C . VAL A 1 80 ? -9.169 -4.781 2.133 1.00 98.62 80 VAL A C 1
ATOM 619 O O . VAL A 1 80 ? -8.529 -5.542 1.411 1.00 98.62 80 VAL A O 1
ATOM 622 N N . VAL A 1 81 ? -8.660 -3.624 2.565 1.00 98.62 81 VAL A N 1
ATOM 623 C CA . VAL A 1 81 ? -7.318 -3.166 2.175 1.00 98.62 81 VAL A CA 1
ATOM 624 C C . VAL A 1 81 ? -6.240 -4.080 2.755 1.00 98.62 81 VAL A C 1
ATOM 626 O O . VAL A 1 81 ? -5.297 -4.415 2.040 1.00 98.62 81 VAL A O 1
ATOM 629 N N . ALA A 1 82 ? -6.407 -4.555 3.994 1.00 98.62 82 ALA A N 1
ATOM 630 C CA . ALA A 1 82 ? -5.524 -5.558 4.576 1.00 98.62 82 ALA A CA 1
ATOM 631 C C . ALA A 1 82 ? -5.528 -6.845 3.740 1.00 98.62 82 ALA A C 1
ATOM 633 O O . ALA A 1 82 ? -4.461 -7.345 3.405 1.00 98.62 82 ALA A O 1
ATOM 634 N N . ALA A 1 83 ? -6.701 -7.363 3.356 1.00 98.62 83 ALA A N 1
ATOM 635 C CA . ALA A 1 83 ? -6.812 -8.568 2.531 1.00 98.62 83 ALA A CA 1
ATOM 636 C C . ALA A 1 83 ? -6.093 -8.424 1.181 1.00 98.62 83 ALA A C 1
ATOM 638 O O . ALA A 1 83 ? -5.317 -9.301 0.811 1.00 98.62 83 ALA A O 1
ATOM 639 N N . LEU A 1 84 ? -6.298 -7.303 0.482 1.00 98.50 84 LEU A N 1
ATOM 640 C CA . LEU A 1 84 ? -5.656 -7.040 -0.807 1.00 98.50 84 LEU A CA 1
ATOM 641 C C . LEU A 1 84 ? -4.134 -6.900 -0.678 1.00 98.50 84 LEU A C 1
ATOM 643 O O . LEU A 1 84 ? -3.398 -7.566 -1.403 1.00 98.50 84 LEU A O 1
ATOM 647 N N . CYS A 1 85 ? -3.648 -6.081 0.261 1.00 98.50 85 CYS A N 1
ATOM 648 C CA . CYS A 1 85 ? -2.207 -5.892 0.452 1.00 98.50 85 CYS A CA 1
ATOM 649 C C . CYS A 1 85 ? -1.540 -7.180 0.949 1.00 98.50 85 CYS A C 1
ATOM 651 O O . CYS A 1 85 ? -0.469 -7.542 0.476 1.00 98.50 85 CYS A O 1
ATOM 653 N N . GLY A 1 86 ? -2.192 -7.900 1.864 1.00 98.19 86 GLY A N 1
ATOM 654 C CA . GLY A 1 86 ? -1.710 -9.180 2.368 1.00 98.19 86 GLY A CA 1
ATOM 655 C C . GLY A 1 86 ? -1.636 -10.247 1.282 1.00 98.19 86 GLY A C 1
ATOM 656 O O . GLY A 1 86 ? -0.678 -11.008 1.251 1.00 98.19 86 GLY A O 1
ATOM 657 N N . PHE A 1 87 ? -2.586 -10.279 0.345 1.00 98.25 87 PHE A N 1
ATOM 658 C CA . PHE A 1 87 ? -2.495 -11.162 -0.817 1.00 98.25 87 PHE A CA 1
ATOM 659 C C . PHE A 1 87 ? -1.307 -10.796 -1.718 1.00 98.25 87 PHE A C 1
ATOM 661 O O . PHE A 1 87 ? -0.490 -11.660 -2.022 1.00 98.25 87 PHE A O 1
ATOM 668 N N . LEU A 1 88 ? -1.172 -9.519 -2.095 1.00 97.62 88 LEU A N 1
ATOM 669 C CA . LEU A 1 88 ? -0.098 -9.054 -2.986 1.00 97.62 88 LEU A CA 1
ATOM 670 C C . LEU A 1 88 ? 1.305 -9.257 -2.397 1.00 97.62 88 LEU A C 1
ATOM 672 O O . LEU A 1 88 ? 2.245 -9.533 -3.135 1.00 97.62 88 LEU A O 1
ATOM 676 N N . LEU A 1 89 ? 1.442 -9.137 -1.076 1.00 97.88 89 LEU A N 1
ATOM 677 C CA . LEU A 1 89 ? 2.705 -9.327 -0.357 1.00 97.88 89 LEU A CA 1
ATOM 678 C C . LEU A 1 89 ? 2.936 -10.766 0.110 1.00 97.88 89 LEU A C 1
ATOM 680 O O . LEU A 1 89 ? 3.939 -11.025 0.771 1.00 97.88 89 LEU A O 1
ATOM 684 N N . LEU A 1 90 ? 2.008 -11.687 -0.175 1.00 97.81 90 LEU A N 1
ATOM 685 C CA . LEU A 1 90 ? 2.023 -13.055 0.357 1.00 97.81 90 LEU A CA 1
ATOM 686 C C . LEU A 1 90 ? 2.131 -13.088 1.896 1.00 97.81 90 LEU A C 1
ATOM 688 O O . LEU A 1 90 ? 2.772 -13.959 2.482 1.00 97.81 90 LEU A O 1
ATOM 692 N N . LEU A 1 91 ? 1.474 -12.131 2.553 1.00 97.62 91 LEU A N 1
ATOM 693 C CA . LEU A 1 91 ? 1.490 -11.914 3.993 1.00 97.62 91 LEU A CA 1
ATOM 694 C C . LEU A 1 91 ? 0.053 -11.912 4.549 1.00 97.62 91 LEU A C 1
ATOM 696 O O . LEU A 1 91 ? -0.575 -10.853 4.653 1.00 97.62 91 LEU A O 1
ATOM 700 N N . PRO A 1 92 ? -0.510 -13.085 4.906 1.00 97.75 92 PRO A N 1
ATOM 701 C CA . PRO A 1 92 ? -1.896 -13.201 5.349 1.00 97.75 92 PRO A CA 1
ATOM 702 C C . PRO A 1 92 ? -2.209 -12.266 6.533 1.00 97.75 92 PRO A C 1
ATOM 704 O O . PRO A 1 92 ? -1.573 -12.386 7.586 1.00 97.75 92 PRO A O 1
ATOM 707 N N . PRO A 1 93 ? -3.219 -11.377 6.439 1.00 97.50 93 PRO A N 1
ATOM 708 C CA . PRO A 1 93 ? -3.446 -10.344 7.455 1.00 97.50 93 PRO A CA 1
ATOM 709 C C . PRO A 1 93 ? -3.775 -10.883 8.844 1.00 97.50 93 PRO A C 1
ATOM 711 O O . PRO A 1 93 ? -3.443 -10.252 9.841 1.00 97.50 93 PRO A O 1
ATOM 714 N N . GLY A 1 94 ? -4.438 -12.041 8.925 1.00 97.56 94 GLY A N 1
ATOM 715 C CA . GLY A 1 94 ? -4.756 -12.685 10.200 1.00 97.56 94 GLY A CA 1
ATOM 716 C C . GLY A 1 94 ? -3.498 -13.126 10.947 1.00 97.56 94 GLY A C 1
ATOM 717 O O . GLY A 1 94 ? -3.331 -12.783 12.117 1.00 97.56 94 GLY A O 1
ATOM 718 N N . TRP A 1 95 ? -2.593 -13.817 10.245 1.00 98.12 95 TRP A N 1
ATOM 719 C CA . TRP A 1 95 ? -1.294 -14.209 10.789 1.00 98.12 95 TRP A CA 1
ATOM 720 C C . TRP A 1 95 ? -0.460 -12.977 11.137 1.00 98.12 95 TRP A C 1
ATOM 722 O O . TRP A 1 95 ? 0.027 -12.863 12.260 1.00 98.12 95 TRP A O 1
ATOM 732 N N . PHE A 1 96 ? -0.371 -12.013 10.216 1.00 97.94 96 PHE A N 1
ATOM 733 C CA . PHE A 1 96 ? 0.447 -10.823 10.414 1.00 97.94 96 PHE A CA 1
ATOM 734 C C . PHE A 1 96 ? -0.046 -9.974 11.587 1.00 97.94 96 PHE A C 1
ATOM 736 O O . PHE A 1 96 ? 0.761 -9.520 12.387 1.00 97.94 96 PHE A O 1
ATOM 743 N N . ARG A 1 97 ? -1.363 -9.840 11.775 1.00 97.56 97 ARG A N 1
ATOM 744 C CA . ARG A 1 97 ? -1.943 -9.170 12.946 1.00 97.56 97 ARG A CA 1
ATOM 745 C C . ARG A 1 97 ? -1.530 -9.839 14.260 1.00 97.56 97 ARG A C 1
ATOM 747 O O . ARG A 1 97 ? -1.184 -9.136 15.204 1.00 97.56 97 ARG A O 1
ATOM 754 N N . ALA A 1 98 ? -1.564 -11.171 14.331 1.00 96.94 98 ALA A N 1
ATOM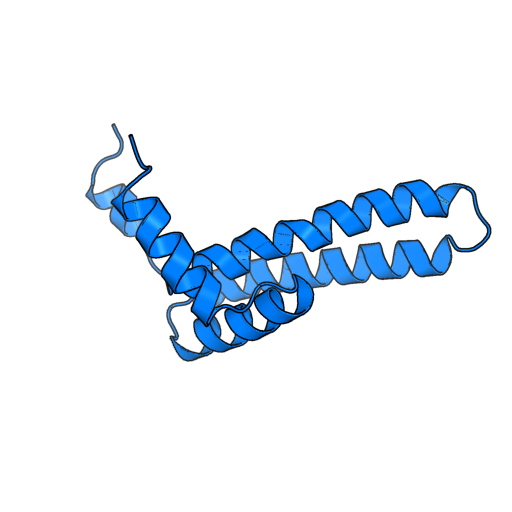 755 C CA . ALA A 1 98 ? -1.169 -11.911 15.532 1.00 96.94 98 ALA A CA 1
ATOM 756 C C . ALA A 1 98 ? 0.337 -11.788 15.808 1.00 96.94 98 ALA A C 1
ATOM 758 O O . ALA A 1 98 ? 0.734 -11.447 16.923 1.00 96.94 98 ALA A O 1
ATOM 759 N N . PHE A 1 99 ? 1.162 -11.993 14.777 1.00 96.56 99 PHE A N 1
ATOM 760 C CA . PHE A 1 99 ? 2.610 -11.802 14.840 1.00 96.56 99 PHE A CA 1
ATOM 761 C C . PHE A 1 99 ? 2.964 -10.389 15.313 1.00 96.56 99 PHE A C 1
ATOM 763 O O . PHE A 1 99 ? 3.750 -10.200 16.237 1.00 96.56 99 PHE A O 1
ATOM 770 N N . HIS A 1 100 ? 2.344 -9.386 14.705 1.00 96.56 100 HIS A N 1
ATOM 771 C CA . HIS A 1 100 ? 2.691 -7.999 14.931 1.00 96.56 100 HIS A CA 1
ATOM 772 C C . HIS A 1 100 ? 2.206 -7.480 16.295 1.00 96.56 100 HIS A C 1
ATOM 774 O O . HIS A 1 100 ? 2.878 -6.667 16.927 1.00 96.56 100 HIS A O 1
ATOM 780 N N . PHE A 1 101 ? 1.096 -8.017 16.813 1.00 94.88 101 PHE A N 1
ATOM 781 C CA . PHE A 1 101 ? 0.706 -7.806 18.206 1.00 94.88 101 PHE A CA 1
ATOM 782 C C . PHE A 1 101 ? 1.754 -8.363 19.182 1.00 94.88 101 PHE A C 1
ATOM 784 O O . PHE A 1 101 ? 2.127 -7.677 20.131 1.00 94.88 101 PHE A O 1
ATOM 791 N N . ALA A 1 102 ? 2.265 -9.576 18.940 1.00 95.62 102 ALA A N 1
ATOM 792 C CA . ALA A 1 102 ? 3.327 -10.154 19.764 1.00 95.62 102 ALA A CA 1
ATOM 793 C C . ALA A 1 102 ? 4.623 -9.329 19.683 1.00 95.62 102 ALA A C 1
ATOM 795 O O . ALA A 1 102 ? 5.225 -9.043 20.714 1.00 95.62 102 ALA A O 1
ATOM 796 N N . HIS A 1 103 ? 4.995 -8.868 18.486 1.00 94.50 103 HIS A N 1
ATOM 797 C CA . HIS A 1 103 ? 6.124 -7.958 18.277 1.00 94.50 103 HIS A CA 1
ATOM 798 C C . HIS A 1 103 ? 5.991 -6.678 19.121 1.00 94.50 103 HIS A C 1
ATOM 800 O O . HIS A 1 103 ? 6.877 -6.351 19.908 1.00 94.50 103 HIS A O 1
ATOM 806 N N . HIS A 1 104 ? 4.848 -5.989 19.059 1.00 93.38 104 HIS A N 1
ATOM 807 C CA . HIS A 1 104 ? 4.630 -4.800 19.891 1.00 93.38 104 HIS A CA 1
ATOM 808 C C . HIS A 1 104 ? 4.557 -5.097 21.395 1.00 93.38 104 HIS A C 1
ATOM 810 O O . HIS A 1 104 ? 4.766 -4.209 22.215 1.00 93.38 104 HIS A O 1
ATOM 816 N N . ARG A 1 105 ? 4.231 -6.328 21.789 1.00 93.19 105 ARG A N 1
ATOM 817 C CA . ARG A 1 105 ? 4.135 -6.694 23.203 1.00 93.19 105 ARG A CA 1
ATOM 818 C C . ARG A 1 105 ? 5.485 -7.048 23.823 1.00 93.19 105 ARG A C 1
ATOM 820 O O . ARG A 1 105 ? 5.656 -6.796 25.011 1.00 93.19 105 ARG A O 1
ATOM 827 N N . PHE A 1 106 ? 6.386 -7.663 23.057 1.00 93.56 106 PHE A N 1
ATOM 828 C CA . PHE A 1 106 ? 7.569 -8.338 23.603 1.00 93.56 106 PHE A CA 1
ATOM 829 C C . PHE A 1 106 ? 8.904 -7.889 23.002 1.00 93.56 106 PHE A C 1
ATOM 831 O O . PHE A 1 106 ? 9.935 -8.382 23.440 1.00 93.56 106 PHE A O 1
ATOM 838 N N . THR A 1 107 ? 8.909 -7.013 21.995 1.00 88.94 107 THR A N 1
ATOM 839 C CA . THR A 1 107 ? 10.147 -6.569 21.331 1.00 88.94 107 THR A CA 1
ATOM 840 C C . THR A 1 107 ? 10.132 -5.061 21.047 1.00 88.94 107 THR A C 1
ATOM 842 O O . THR A 1 107 ? 10.499 -4.635 19.953 1.00 88.94 107 THR A O 1
ATOM 845 N N . GLN A 1 108 ? 9.618 -4.253 21.980 1.00 75.31 108 GLN A N 1
ATOM 846 C CA . GLN A 1 108 ? 9.572 -2.777 21.893 1.00 75.31 108 GLN A CA 1
ATOM 847 C C . GLN A 1 108 ? 10.562 -2.110 22.863 1.00 75.31 108 GLN A C 1
ATOM 849 O O . GLN A 1 108 ? 10.306 -0.994 23.314 1.00 75.31 108 GLN A O 1
ATOM 854 N N . ASP A 1 109 ? 11.634 -2.820 23.214 1.00 52.78 109 ASP A N 1
ATOM 855 C CA . ASP A 1 109 ? 12.640 -2.388 24.190 1.00 52.78 109 ASP A CA 1
ATOM 856 C C . ASP A 1 109 ? 13.437 -1.163 23.710 1.00 52.78 109 ASP A C 1
ATOM 858 O O . ASP A 1 109 ? 13.823 -1.127 22.515 1.00 52.78 109 ASP A O 1
#

Solvent-accessible surface area (backbone atoms only — not comparable to full-atom values): 5887 Å² total; per-residue (Å²): 133,83,55,70,69,59,53,56,61,74,68,56,53,34,49,67,62,38,49,54,53,50,50,54,50,52,49,51,46,51,53,30,51,50,44,30,66,75,16,66,98,47,86,54,27,60,60,24,47,52,54,30,51,53,52,57,59,54,42,49,54,59,24,56,35,17,59,71,53,55,43,26,60,49,66,66,59,14,53,53,50,14,49,53,35,13,59,78,68,75,42,55,44,71,61,49,38,54,53,50,53,50,41,67,71,76,66,73,126

pLDDT: mean 95.7, std 6.38, range [52.78, 98.75]

Mean predicted aligned error: 3.69 Å